Protein AF-A0A382TD35-F1 (afdb_monomer_lite)

InterPro domains:
  IPR029903 RmlD-like, substrate binding domain [PF04321] (4-59)
  IPR036291 NAD(P)-binding domain superfamily [SSF51735] (3-104)

Structure (mmCIF, N/CA/C/O backbone):
data_AF-A0A382TD35-F1
#
_entry.id   AF-A0A382TD35-F1
#
loop_
_atom_site.group_PDB
_atom_site.id
_atom_site.type_symbol
_atom_site.label_atom_id
_atom_site.label_alt_id
_atom_site.label_comp_id
_atom_site.label_asym_id
_atom_site.label_entity_id
_atom_site.label_seq_id
_atom_site.pdbx_PDB_ins_code
_atom_site.Cartn_x
_atom_site.Cartn_y
_atom_site.Cartn_z
_atom_site.occupancy
_atom_site.B_iso_or_equiv
_atom_site.auth_seq_id
_atom_site.auth_comp_id
_atom_site.auth_asym_id
_atom_site.auth_atom_id
_atom_site.pdbx_PDB_model_num
ATOM 1 N N . ILE A 1 1 ? -20.095 -10.919 27.177 1.00 49.34 1 ILE A N 1
ATOM 2 C CA . ILE A 1 1 ? -18.924 -10.012 27.221 1.00 49.34 1 ILE A CA 1
ATOM 3 C C . ILE A 1 1 ? -18.579 -9.701 25.774 1.00 49.34 1 ILE A C 1
ATOM 5 O O . ILE A 1 1 ? -18.217 -10.624 25.058 1.00 49.34 1 ILE A O 1
ATOM 9 N N . SER A 1 2 ? -18.800 -8.470 25.317 1.00 64.94 2 SER A N 1
ATOM 10 C CA . SER A 1 2 ? -18.234 -8.008 24.044 1.00 64.94 2 SER A CA 1
ATOM 11 C C . SER A 1 2 ? -16.796 -7.603 24.354 1.00 64.94 2 SER A C 1
ATOM 13 O O . SER A 1 2 ? -16.596 -6.742 25.209 1.00 64.94 2 SER A O 1
ATOM 15 N N . LEU A 1 3 ? -15.814 -8.279 23.761 1.00 74.75 3 LEU A N 1
ATOM 16 C CA . LEU A 1 3 ? -14.414 -7.896 23.911 1.00 74.75 3 LEU A CA 1
ATOM 17 C C . LEU A 1 3 ? -14.150 -6.727 22.951 1.00 74.75 3 LEU A C 1
ATOM 19 O O . LEU A 1 3 ? -14.395 -6.857 21.754 1.00 74.75 3 LEU A O 1
ATOM 23 N N . ASP A 1 4 ? -13.682 -5.596 23.476 1.00 86.38 4 ASP A N 1
ATOM 24 C CA . ASP A 1 4 ? -13.262 -4.434 22.684 1.00 86.38 4 ASP A CA 1
ATOM 25 C C . ASP A 1 4 ? -11.861 -4.682 22.097 1.00 86.38 4 ASP A C 1
ATOM 27 O O . ASP A 1 4 ? -10.849 -4.180 22.586 1.00 86.38 4 ASP A O 1
ATOM 31 N N . ILE A 1 5 ? -11.786 -5.589 21.120 1.00 93.38 5 ILE A N 1
ATOM 32 C CA . ILE A 1 5 ? -10.525 -6.030 20.518 1.00 93.38 5 ILE A CA 1
ATOM 33 C C . ILE A 1 5 ? -10.232 -5.177 19.298 1.00 93.38 5 ILE A C 1
ATOM 35 O O . ILE A 1 5 ? -10.950 -5.246 18.308 1.00 93.38 5 ILE A O 1
ATOM 39 N N . LYS A 1 6 ? -9.097 -4.480 19.309 1.00 95.50 6 LYS A N 1
ATOM 40 C CA . LYS A 1 6 ? -8.595 -3.797 18.119 1.00 95.50 6 LYS A CA 1
ATOM 41 C C . LYS A 1 6 ? -8.398 -4.779 16.959 1.00 95.50 6 LYS A C 1
ATOM 43 O O . LYS A 1 6 ? -7.581 -5.695 17.056 1.00 95.50 6 LYS A O 1
ATOM 48 N N . LEU A 1 7 ? -9.085 -4.551 15.840 1.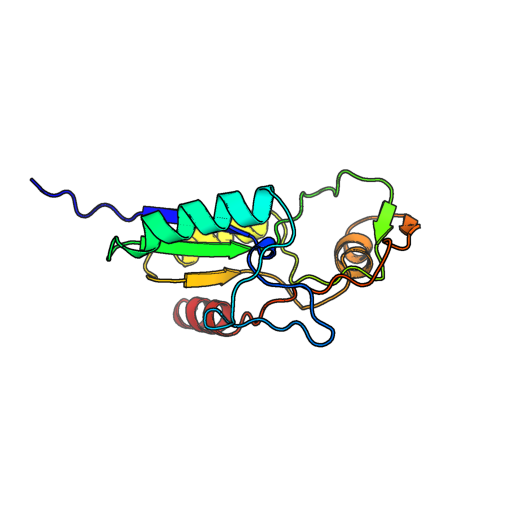00 97.31 7 LEU A N 1
ATOM 49 C CA . LEU A 1 7 ? -8.896 -5.327 14.612 1.00 97.31 7 LEU A CA 1
ATOM 50 C C . LEU A 1 7 ? -8.059 -4.536 13.607 1.00 97.31 7 LEU A C 1
ATOM 52 O O . LEU A 1 7 ? -8.454 -3.454 13.186 1.00 97.31 7 LEU A O 1
ATOM 56 N N . ILE A 1 8 ? -6.924 -5.087 13.179 1.00 98.25 8 ILE A N 1
ATOM 57 C CA . ILE A 1 8 ? -6.083 -4.479 12.142 1.00 98.25 8 ILE A CA 1
ATOM 58 C C . ILE A 1 8 ? -6.090 -5.375 10.910 1.00 98.25 8 ILE A C 1
ATOM 60 O O . ILE A 1 8 ? -5.738 -6.552 10.983 1.00 98.25 8 ILE A O 1
ATOM 64 N N . TYR A 1 9 ? -6.492 -4.813 9.774 1.00 98.56 9 TYR A N 1
ATOM 65 C CA . TYR A 1 9 ? -6.580 -5.511 8.501 1.00 98.56 9 TYR A CA 1
ATOM 66 C C . TYR A 1 9 ? -5.580 -4.944 7.496 1.00 98.56 9 TYR A C 1
ATOM 68 O O . TYR A 1 9 ? -5.646 -3.778 7.103 1.00 98.56 9 TYR A O 1
ATOM 76 N N . ILE A 1 10 ? -4.656 -5.797 7.055 1.00 98.50 10 ILE A N 1
ATOM 77 C CA . ILE A 1 10 ? -3.661 -5.447 6.042 1.00 98.50 10 ILE A CA 1
ATOM 78 C C . ILE A 1 10 ? -4.251 -5.675 4.647 1.00 98.50 10 ILE A C 1
ATOM 80 O O . ILE A 1 10 ? -4.447 -6.818 4.203 1.00 98.50 10 ILE A O 1
ATOM 84 N N . SER A 1 11 ? -4.516 -4.570 3.959 1.00 98.62 11 SER A N 1
ATOM 85 C CA . SER A 1 11 ? -5.028 -4.520 2.594 1.00 98.62 11 SER A CA 1
ATOM 86 C C . SER A 1 11 ? -3.925 -4.142 1.594 1.00 98.62 11 SER A C 1
ATOM 88 O O . SER A 1 11 ? -2.739 -4.333 1.857 1.00 98.62 11 SER A O 1
ATOM 90 N N . THR A 1 12 ? -4.296 -3.669 0.407 1.00 98.56 12 THR A N 1
ATOM 91 C CA . THR A 1 12 ? -3.395 -3.432 -0.727 1.00 98.56 12 THR A CA 1
ATOM 92 C C . THR A 1 12 ? -3.790 -2.179 -1.498 1.00 98.56 12 THR A C 1
ATOM 94 O O . THR A 1 12 ? -4.959 -1.818 -1.525 1.00 98.56 12 THR A O 1
ATOM 97 N N . ASP A 1 13 ? -2.834 -1.548 -2.176 1.00 98.19 13 ASP A N 1
ATOM 98 C CA . ASP A 1 13 ? -3.083 -0.512 -3.184 1.00 98.19 13 ASP A CA 1
ATOM 99 C C . ASP A 1 13 ? -3.863 -1.031 -4.412 1.00 98.19 13 ASP A C 1
ATOM 101 O O . ASP A 1 13 ? -4.475 -0.245 -5.129 1.00 98.19 13 ASP A O 1
ATOM 105 N N . TYR A 1 14 ? -3.927 -2.352 -4.627 1.00 97.94 14 TYR A N 1
ATOM 106 C CA . TYR A 1 14 ? -4.650 -2.975 -5.751 1.00 97.94 14 TYR A CA 1
ATOM 107 C C . TYR A 1 14 ? -6.178 -2.902 -5.620 1.00 97.94 14 TYR A C 1
ATOM 109 O O . TYR A 1 14 ? -6.890 -3.406 -6.488 1.00 97.94 14 TYR A O 1
ATOM 117 N N . VAL A 1 15 ? -6.691 -2.307 -4.538 1.00 98.62 15 VAL A N 1
ATOM 118 C CA . VAL A 1 15 ? -8.116 -1.971 -4.409 1.00 98.62 15 VAL A CA 1
ATOM 119 C C . VAL A 1 15 ? -8.498 -0.734 -5.228 1.00 98.62 15 VAL A C 1
ATOM 121 O O . VAL A 1 15 ? -9.663 -0.573 -5.594 1.00 98.62 15 VAL A O 1
ATOM 124 N N . TYR A 1 16 ? -7.526 0.126 -5.538 1.00 98.50 16 TYR A N 1
ATOM 125 C CA . TYR A 1 16 ? -7.719 1.289 -6.394 1.00 98.50 16 TYR A CA 1
ATOM 126 C C . TYR A 1 16 ? -7.594 0.913 -7.881 1.00 98.50 16 TYR A C 1
ATOM 128 O O . TYR A 1 16 ? -6.848 -0.014 -8.220 1.00 98.50 16 TYR A O 1
ATOM 136 N N . PRO A 1 17 ? -8.294 1.625 -8.785 1.00 97.19 17 PRO A N 1
ATOM 137 C CA . PRO A 1 17 ? -8.049 1.495 -10.218 1.00 97.19 17 PRO A CA 1
ATOM 138 C C . PRO A 1 17 ? -6.644 1.977 -10.588 1.00 97.19 17 PRO A C 1
ATOM 140 O O . PRO A 1 17 ? -6.094 2.862 -9.942 1.00 97.19 17 PRO A O 1
ATOM 143 N N . SER A 1 18 ? -6.103 1.470 -11.696 1.00 95.31 18 SER A N 1
ATOM 144 C CA . SER A 1 18 ? -4.977 2.135 -12.358 1.00 95.31 18 SER A CA 1
ATOM 145 C C . SER A 1 18 ? -5.476 3.384 -13.086 1.00 95.31 18 SER A C 1
ATOM 147 O O . SER A 1 18 ? -6.420 3.296 -13.874 1.00 95.31 18 SER A O 1
ATOM 149 N N . THR A 1 19 ? -4.856 4.539 -12.843 1.00 95.12 19 THR A N 1
ATOM 150 C CA . THR A 1 19 ? -5.215 5.811 -13.500 1.00 95.12 19 THR A CA 1
ATOM 151 C C . THR A 1 19 ? -3.973 6.546 -13.987 1.00 95.12 19 THR A C 1
ATOM 153 O O . THR A 1 19 ? -2.873 6.259 -13.537 1.00 95.12 19 THR A O 1
ATOM 156 N N . GLU A 1 20 ? -4.105 7.510 -14.898 1.00 92.31 20 GLU A N 1
ATOM 157 C CA . GLU A 1 20 ? -2.941 8.295 -15.342 1.00 92.31 20 GLU A CA 1
ATOM 158 C C . GLU A 1 20 ? -2.309 9.089 -14.186 1.00 92.31 20 GLU A C 1
ATOM 160 O O . GLU A 1 20 ? -1.091 9.073 -14.015 1.00 92.31 20 GLU A O 1
ATOM 165 N N . ILE A 1 21 ? -3.138 9.729 -13.353 1.00 92.88 21 ILE A N 1
ATOM 166 C CA . ILE A 1 21 ? -2.689 10.609 -12.261 1.00 92.88 21 ILE A CA 1
ATOM 167 C C . ILE A 1 21 ? -2.212 9.803 -11.042 1.00 92.88 21 ILE A C 1
ATOM 169 O O . ILE A 1 21 ? -1.192 10.137 -10.438 1.00 92.88 21 ILE A O 1
ATOM 173 N N . GLY A 1 22 ? -2.931 8.740 -10.674 1.00 95.25 22 GLY A N 1
ATOM 174 C CA . GLY A 1 22 ? -2.740 8.046 -9.402 1.00 95.25 22 GLY A CA 1
ATOM 175 C C . GLY A 1 22 ? -3.138 8.921 -8.208 1.00 95.25 22 GLY A C 1
ATOM 176 O O . GLY A 1 22 ? -4.158 9.606 -8.245 1.00 95.25 22 GLY A O 1
ATOM 177 N N . MET A 1 23 ? -2.325 8.914 -7.150 1.00 97.69 23 MET A N 1
ATOM 178 C CA . MET A 1 23 ? -2.517 9.695 -5.915 1.00 97.69 23 MET A CA 1
ATOM 179 C C . MET A 1 23 ? -3.863 9.457 -5.212 1.00 97.69 23 MET A C 1
ATOM 181 O O . MET A 1 23 ? -4.488 10.384 -4.695 1.00 97.69 23 MET A O 1
ATOM 185 N N . HIS A 1 24 ? -4.298 8.200 -5.152 1.00 98.50 24 HIS A N 1
ATOM 186 C CA . HIS A 1 24 ? -5.557 7.822 -4.516 1.00 98.50 24 HIS A CA 1
ATOM 187 C C . HIS A 1 24 ? -5.570 8.181 -3.025 1.00 98.50 24 HIS A C 1
ATOM 189 O O . HIS A 1 24 ? -4.683 7.780 -2.272 1.00 98.50 24 HIS A O 1
ATOM 195 N N . SER A 1 25 ? -6.592 8.915 -2.594 1.00 98.44 25 SER A N 1
ATOM 196 C CA . SER A 1 25 ? -6.938 9.117 -1.183 1.00 98.44 25 SER A CA 1
ATOM 197 C C . SER A 1 25 ? -7.755 7.940 -0.641 1.00 98.44 25 SER A C 1
ATOM 199 O O . SER A 1 25 ? -8.339 7.172 -1.403 1.00 98.44 25 SER A O 1
ATOM 201 N N . GLU A 1 26 ? -7.891 7.830 0.679 1.00 98.44 26 GLU A N 1
ATOM 202 C CA . GLU A 1 26 ? -8.711 6.787 1.312 1.00 98.44 26 GLU A CA 1
ATOM 203 C C . GLU A 1 26 ? -10.204 6.876 0.952 1.00 98.44 26 GLU A C 1
ATOM 205 O O . GLU A 1 26 ? -10.912 5.872 1.032 1.00 98.44 26 GLU A O 1
ATOM 210 N N . SER A 1 27 ? -10.660 8.056 0.517 1.00 97.94 27 SER A N 1
ATOM 211 C CA . SER A 1 27 ? -12.011 8.324 0.009 1.00 97.94 27 SER A CA 1
ATOM 212 C C . SER A 1 27 ? -12.167 8.134 -1.505 1.00 97.94 27 SER A C 1
ATOM 214 O O . SER A 1 27 ? -13.265 8.321 -2.029 1.00 97.94 27 SER A O 1
ATOM 216 N N . SER A 1 28 ? -11.090 7.800 -2.223 1.00 98.25 28 SER A N 1
ATOM 217 C CA . SER A 1 28 ? -11.147 7.568 -3.667 1.00 98.25 28 SER A CA 1
ATOM 218 C C . SER A 1 28 ? -11.989 6.338 -4.003 1.00 98.25 28 SER A C 1
ATOM 220 O O . SER A 1 28 ? -12.035 5.369 -3.243 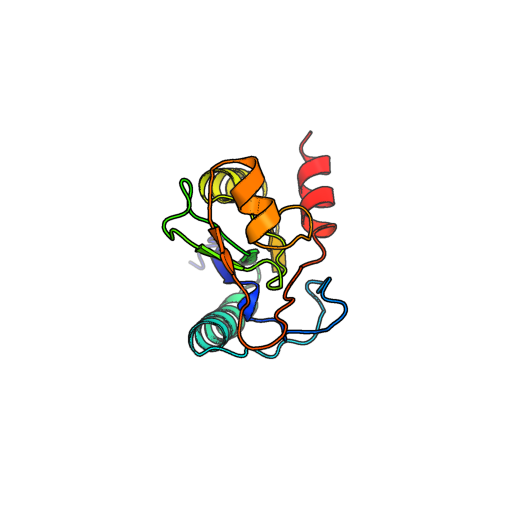1.00 98.25 28 SER A O 1
ATOM 222 N N . ALA A 1 29 ? -12.635 6.367 -5.171 1.00 97.69 29 ALA A N 1
ATOM 223 C CA . ALA A 1 29 ? -13.399 5.232 -5.671 1.00 97.69 29 ALA A CA 1
ATOM 224 C C . ALA A 1 29 ? -12.504 3.995 -5.861 1.00 97.69 29 ALA A C 1
ATOM 226 O O . ALA A 1 29 ? -11.342 4.101 -6.260 1.00 97.69 29 ALA A O 1
ATOM 227 N N . LEU A 1 30 ? -13.072 2.822 -5.582 1.00 98.38 30 LEU A N 1
ATOM 228 C CA . LEU A 1 30 ? -12.378 1.538 -5.606 1.00 98.38 30 LEU A CA 1
ATOM 229 C C . LEU A 1 30 ? -12.821 0.741 -6.829 1.00 98.38 30 LEU A C 1
ATOM 231 O O . LEU A 1 30 ? -14.016 0.632 -7.104 1.00 98.38 30 LEU A O 1
ATOM 235 N N . LEU A 1 31 ? -11.855 0.185 -7.553 1.00 98.00 31 LEU A N 1
ATOM 236 C CA . LEU A 1 31 ? -12.096 -0.673 -8.709 1.00 98.00 31 LEU A CA 1
ATOM 237 C C . LEU A 1 31 ? -10.877 -1.586 -8.907 1.00 98.00 31 LEU A C 1
ATOM 239 O O . LEU A 1 31 ? -9.981 -1.265 -9.693 1.00 98.00 31 LEU A O 1
ATOM 243 N N . PRO A 1 32 ? -10.814 -2.711 -8.176 1.00 97.50 32 PRO A N 1
ATOM 244 C CA . PRO A 1 32 ? -9.721 -3.656 -8.317 1.00 97.50 32 PRO A CA 1
ATOM 245 C C . PRO A 1 32 ? -9.645 -4.251 -9.730 1.00 97.50 32 PRO A C 1
ATOM 247 O O . PRO A 1 32 ? -10.657 -4.595 -10.341 1.00 97.50 32 PRO A O 1
ATOM 250 N N . PHE A 1 33 ? -8.426 -4.453 -10.225 1.00 94.81 33 PHE A N 1
ATOM 251 C CA . PHE A 1 33 ? -8.139 -5.040 -11.547 1.00 94.81 33 PHE A CA 1
ATOM 252 C C . PHE A 1 33 ? -7.496 -6.436 -11.452 1.00 94.81 33 PHE A C 1
ATOM 254 O O . PHE A 1 33 ? -7.053 -7.000 -12.448 1.00 94.81 33 PHE A O 1
ATOM 261 N N . THR A 1 34 ? -7.434 -7.011 -10.247 1.00 95.38 34 THR A N 1
ATOM 262 C CA . THR A 1 34 ? -6.908 -8.362 -9.996 1.00 95.38 34 THR A CA 1
ATOM 263 C C . THR A 1 34 ? -7.813 -9.127 -9.036 1.00 95.38 34 THR A C 1
ATOM 265 O O . THR A 1 34 ? -8.450 -8.528 -8.167 1.00 95.38 34 THR A O 1
ATOM 268 N N . ASN A 1 35 ? -7.815 -10.462 -9.121 1.00 98.25 35 ASN A N 1
ATOM 269 C CA . ASN A 1 35 ? -8.512 -11.319 -8.149 1.00 98.25 35 ASN A CA 1
ATOM 270 C C . ASN A 1 35 ? -8.016 -11.075 -6.715 1.00 98.25 35 ASN A C 1
ATOM 272 O O . ASN A 1 35 ? -8.801 -11.083 -5.771 1.00 98.25 35 ASN A O 1
ATOM 276 N N . TYR A 1 36 ? -6.715 -10.809 -6.556 1.00 97.69 36 TYR A N 1
ATOM 277 C CA . TYR A 1 36 ? -6.121 -10.453 -5.271 1.00 97.69 36 TYR A CA 1
ATOM 278 C C . TYR A 1 36 ? -6.709 -9.148 -4.717 1.00 97.69 36 TYR A C 1
ATOM 280 O O . TYR A 1 36 ? -7.195 -9.136 -3.587 1.00 97.69 36 TYR A O 1
ATOM 288 N N . GLY A 1 37 ? -6.754 -8.082 -5.522 1.00 98.25 37 GLY A N 1
ATOM 289 C CA . GLY A 1 37 ? -7.362 -6.809 -5.133 1.00 98.25 37 GLY A CA 1
ATOM 290 C C . GLY A 1 37 ? -8.841 -6.957 -4.759 1.00 98.25 37 GLY A C 1
ATOM 291 O O . GLY A 1 37 ? -9.253 -6.467 -3.711 1.00 98.25 37 GLY A O 1
ATOM 292 N N . TRP A 1 38 ? -9.617 -7.718 -5.543 1.00 98.50 38 TRP A N 1
ATOM 293 C CA . TRP A 1 38 ? -11.017 -8.027 -5.223 1.00 98.50 38 TRP A CA 1
ATOM 294 C C . TRP A 1 38 ? -11.169 -8.792 -3.907 1.00 98.50 38 TRP A C 1
ATOM 296 O O . TRP A 1 38 ? -12.017 -8.434 -3.091 1.00 98.50 38 TRP A O 1
ATOM 306 N N . SER A 1 39 ? -10.327 -9.800 -3.655 1.00 98.56 39 SER A N 1
ATOM 307 C CA . SER A 1 39 ? -10.353 -10.536 -2.385 1.00 98.56 39 SER A CA 1
ATOM 308 C C . SER A 1 39 ? -10.048 -9.632 -1.188 1.00 98.56 39 SER A C 1
ATOM 310 O O . SER A 1 39 ? -10.702 -9.732 -0.149 1.00 98.56 39 SER A O 1
ATOM 312 N N . LYS A 1 40 ? -9.099 -8.700 -1.348 1.00 98.56 40 LYS A N 1
ATOM 313 C CA . LYS A 1 40 ? -8.715 -7.763 -0.295 1.00 98.56 40 LYS A CA 1
ATOM 314 C C . LYS A 1 40 ? -9.819 -6.760 -0.008 1.00 98.56 40 LYS A C 1
ATOM 316 O O . LYS A 1 40 ? -10.143 -6.585 1.165 1.00 98.56 40 LYS A O 1
ATOM 321 N N . LEU A 1 41 ? -10.438 -6.205 -1.052 1.00 98.56 41 LEU A N 1
ATOM 322 C CA . LEU A 1 41 ? -11.601 -5.328 -0.935 1.00 98.56 41 LEU A CA 1
ATOM 323 C C . LEU A 1 41 ? -12.794 -6.040 -0.278 1.00 98.56 41 LEU A C 1
ATOM 325 O O . LEU A 1 41 ? -13.444 -5.466 0.587 1.00 98.56 41 LEU A O 1
ATOM 329 N N . GLY A 1 42 ? -13.046 -7.309 -0.611 1.00 98.62 42 GLY A N 1
ATOM 330 C CA . GLY A 1 42 ? -14.075 -8.107 0.064 1.00 98.62 42 GLY A CA 1
ATOM 331 C C . GLY A 1 42 ? -13.843 -8.223 1.576 1.00 98.62 42 GLY A C 1
ATOM 332 O O . GLY A 1 42 ? -14.784 -8.095 2.358 1.00 98.62 42 GLY A O 1
ATOM 333 N N . GLY A 1 43 ? -12.587 -8.393 2.001 1.00 98.50 43 GLY A 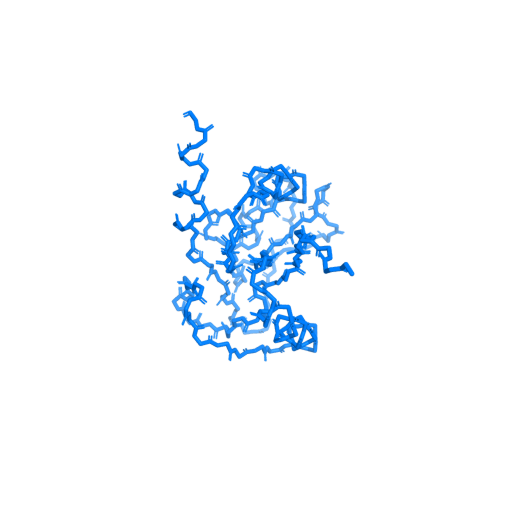N 1
ATOM 334 C CA . GLY A 1 43 ? -12.221 -8.350 3.418 1.00 98.50 43 GLY A CA 1
ATOM 335 C C . GLY A 1 43 ? -12.390 -6.961 4.044 1.00 98.50 43 GLY A C 1
ATOM 336 O O . GLY A 1 43 ? -12.912 -6.869 5.153 1.00 98.50 43 GLY A O 1
ATOM 337 N N . GLU A 1 44 ? -12.042 -5.881 3.330 1.00 98.56 44 GLU A N 1
ATOM 338 C CA . GLU A 1 44 ? -12.313 -4.510 3.797 1.00 98.56 44 GLU A CA 1
ATOM 339 C C . GLU A 1 44 ? -13.806 -4.295 4.061 1.00 98.56 44 GLU A C 1
ATOM 341 O O . GLU A 1 44 ? -14.158 -3.731 5.095 1.00 98.56 44 GLU A O 1
ATOM 346 N N . CYS A 1 45 ? -14.682 -4.804 3.185 1.00 98.12 45 CYS A N 1
ATOM 347 C CA . CYS A 1 45 ? -16.131 -4.691 3.348 1.00 98.12 45 CYS A CA 1
ATOM 348 C C . CYS A 1 45 ? -16.637 -5.315 4.654 1.00 98.12 45 CYS A C 1
ATOM 350 O O . CYS A 1 45 ? -17.554 -4.773 5.267 1.00 98.12 45 CYS A O 1
ATOM 352 N N . ALA A 1 46 ? -16.045 -6.434 5.080 1.00 97.88 46 ALA A N 1
ATOM 353 C CA . ALA A 1 46 ? -16.375 -7.073 6.349 1.00 97.88 46 ALA A CA 1
ATOM 354 C C . ALA A 1 46 ? -15.821 -6.284 7.545 1.00 97.88 46 ALA A C 1
ATOM 356 O O . ALA A 1 46 ? -16.533 -6.038 8.516 1.00 97.88 46 ALA A O 1
ATOM 357 N N . VAL A 1 47 ? -14.553 -5.873 7.464 1.00 98.06 47 VAL A N 1
ATOM 358 C CA . VAL A 1 47 ? -13.825 -5.228 8.567 1.00 98.06 47 VAL A CA 1
ATOM 359 C C . VAL A 1 47 ? -14.347 -3.824 8.860 1.00 98.06 47 VAL A C 1
ATOM 361 O O . VAL A 1 47 ? -14.478 -3.470 10.027 1.00 98.06 47 VAL A O 1
ATOM 364 N N . GLN A 1 48 ? -14.694 -3.041 7.833 1.00 96.69 48 GLN A N 1
ATOM 365 C CA . GLN A 1 48 ? -15.138 -1.652 8.006 1.00 96.69 48 GLN A CA 1
ATOM 366 C C . GLN A 1 48 ? -16.436 -1.512 8.817 1.00 96.69 48 GLN A C 1
ATOM 368 O O . GLN A 1 48 ? -16.727 -0.427 9.305 1.00 96.69 48 GLN A O 1
ATOM 373 N N . MET A 1 49 ? -17.224 -2.588 8.949 1.00 96.06 49 MET A N 1
ATOM 374 C CA . MET A 1 49 ? -18.440 -2.603 9.773 1.00 96.06 49 MET A CA 1
ATOM 375 C C . MET A 1 49 ? -18.142 -2.687 11.277 1.00 96.06 49 MET A C 1
ATOM 377 O O . MET A 1 49 ? -19.059 -2.566 12.084 1.00 96.06 49 MET A O 1
ATOM 381 N N . TYR A 1 50 ? -16.888 -2.939 11.662 1.00 95.69 50 TYR A N 1
ATOM 382 C CA . TYR A 1 50 ? -16.459 -2.972 13.053 1.00 95.69 50 TYR A CA 1
ATOM 383 C C . TYR A 1 50 ? -15.783 -1.651 13.439 1.00 95.69 50 TYR A C 1
ATOM 385 O O . TYR A 1 50 ? -14.740 -1.301 12.886 1.00 95.69 50 TYR A O 1
ATOM 393 N N . ASP A 1 51 ? -16.352 -0.937 14.414 1.00 93.88 51 ASP A N 1
ATOM 394 C CA . ASP A 1 51 ? -15.929 0.426 14.773 1.00 93.88 51 ASP A CA 1
ATOM 395 C C . ASP A 1 51 ? -14.476 0.503 15.267 1.00 93.88 51 ASP A C 1
ATOM 397 O O . ASP A 1 51 ? -13.739 1.423 14.907 1.00 93.88 51 ASP A O 1
ATOM 401 N N . ASN A 1 52 ? -14.019 -0.489 16.041 1.00 96.25 52 ASN A N 1
ATOM 402 C CA . ASN A 1 52 ? -12.638 -0.552 16.526 1.00 96.25 52 ASN A CA 1
ATOM 403 C C . ASN A 1 52 ? -11.706 -1.268 15.527 1.00 96.25 52 ASN A C 1
ATOM 405 O O . ASN A 1 52 ? -10.887 -2.117 15.893 1.00 96.25 52 ASN A O 1
ATOM 409 N N . SER A 1 53 ? -11.837 -0.934 14.240 1.00 97.75 53 SER A N 1
ATOM 410 C CA . SER A 1 53 ? -10.991 -1.461 13.169 1.00 97.75 53 SER A CA 1
ATOM 411 C C . SER A 1 53 ? -10.036 -0.421 12.581 1.00 97.75 53 SER A C 1
ATOM 413 O O . SER A 1 53 ? -10.273 0.789 12.620 1.00 97.75 53 SER A O 1
ATOM 415 N N . LEU A 1 54 ? -8.923 -0.912 12.041 1.00 98.62 54 LEU A N 1
ATOM 416 C CA . LEU A 1 54 ? -7.959 -0.162 11.246 1.00 98.62 54 LEU A CA 1
ATOM 417 C C . LEU A 1 54 ? -7.625 -0.963 9.985 1.00 98.62 54 LEU A C 1
ATOM 419 O O . LEU A 1 54 ? -7.104 -2.074 10.063 1.00 98.62 54 LEU A O 1
ATOM 423 N N . ILE A 1 55 ? -7.901 -0.395 8.820 1.00 98.88 55 ILE A N 1
ATOM 424 C CA . ILE A 1 55 ? -7.556 -0.950 7.513 1.00 98.88 55 ILE A CA 1
ATOM 425 C C . ILE A 1 55 ? -6.335 -0.197 6.991 1.00 98.88 55 ILE A C 1
ATOM 427 O O . ILE A 1 55 ? -6.367 1.023 6.832 1.00 98.88 55 ILE A O 1
ATOM 431 N N . LEU A 1 56 ? -5.263 -0.924 6.690 1.00 98.81 56 LEU A N 1
ATOM 432 C CA . LEU A 1 56 ? -4.033 -0.359 6.142 1.00 98.81 56 LEU A CA 1
ATOM 433 C C . LEU A 1 56 ? -3.886 -0.780 4.678 1.00 98.81 56 LEU A C 1
ATOM 435 O O . LEU A 1 56 ? -3.616 -1.948 4.392 1.00 98.81 56 LEU A O 1
ATOM 439 N N . ARG A 1 57 ? -4.068 0.156 3.742 1.00 98.81 57 ARG A N 1
ATOM 440 C CA . ARG A 1 57 ? -3.851 -0.079 2.304 1.00 98.81 57 ARG A CA 1
ATOM 441 C C . ARG A 1 57 ? -2.391 0.207 1.981 1.00 98.81 57 ARG A C 1
ATOM 443 O O . ARG A 1 57 ? -1.929 1.320 2.205 1.00 98.81 57 ARG A O 1
ATOM 450 N N . MET A 1 58 ? -1.655 -0.793 1.501 1.00 98.12 58 MET A N 1
ATOM 451 C CA . MET A 1 58 ? -0.205 -0.680 1.319 1.00 98.12 58 MET A CA 1
ATOM 452 C C . MET A 1 58 ? 0.311 -1.333 0.038 1.00 98.12 58 MET A C 1
ATOM 454 O O . MET A 1 58 ? -0.217 -2.347 -0.415 1.00 98.12 58 MET A O 1
ATOM 458 N N . ALA A 1 59 ? 1.388 -0.763 -0.503 1.00 96.12 59 ALA A N 1
ATOM 459 C CA . ALA A 1 59 ? 2.168 -1.317 -1.608 1.00 96.12 59 ALA A CA 1
ATOM 460 C C . ALA A 1 59 ? 3.477 -1.916 -1.064 1.00 96.12 59 ALA A C 1
ATOM 462 O O . ALA A 1 59 ? 4.560 -1.354 -1.229 1.00 96.12 59 ALA A O 1
ATOM 463 N N . MET A 1 60 ? 3.367 -3.031 -0.340 1.00 96.69 60 MET A N 1
ATOM 464 C CA . MET A 1 60 ? 4.522 -3.680 0.285 1.00 96.69 60 MET A CA 1
ATOM 465 C C . MET A 1 60 ? 5.502 -4.248 -0.746 1.00 96.69 60 MET A C 1
ATOM 467 O O . MET A 1 60 ? 5.103 -4.835 -1.754 1.00 96.69 60 MET A O 1
ATOM 471 N N . CYS A 1 61 ? 6.789 -4.101 -0.453 1.00 96.94 61 CYS A N 1
ATOM 472 C CA . CYS A 1 61 ? 7.898 -4.639 -1.221 1.00 96.94 61 CYS A CA 1
ATOM 473 C C . CYS A 1 61 ? 8.798 -5.479 -0.312 1.00 96.94 61 CYS A C 1
ATOM 475 O O . CYS A 1 61 ? 9.176 -5.064 0.785 1.00 96.94 61 CYS A O 1
ATOM 477 N N . GLU A 1 62 ? 9.186 -6.657 -0.786 1.00 95.94 62 GLU A N 1
ATOM 478 C CA . GLU A 1 62 ? 10.185 -7.474 -0.108 1.00 95.94 62 GLU A CA 1
ATOM 479 C C . GLU A 1 62 ? 11.587 -6.854 -0.246 1.00 95.94 62 GLU A C 1
ATOM 481 O O . GLU A 1 62 ? 11.880 -6.146 -1.215 1.00 95.94 62 GLU A O 1
ATOM 486 N N . LYS A 1 63 ? 12.437 -7.100 0.757 1.00 93.81 63 LYS A N 1
ATOM 487 C CA . LYS A 1 63 ? 13.829 -6.650 0.820 1.00 93.81 63 LYS A CA 1
ATOM 488 C C . LYS A 1 63 ? 14.725 -7.850 1.179 1.00 93.81 63 LYS A C 1
ATOM 490 O O . LYS A 1 63 ? 14.601 -8.342 2.300 1.00 93.81 63 LYS A O 1
ATOM 495 N N . PRO A 1 64 ? 15.635 -8.303 0.296 1.00 95.00 64 PRO A N 1
ATOM 496 C CA . PRO A 1 64 ? 15.860 -7.806 -1.062 1.00 95.00 64 PRO A CA 1
ATOM 497 C C . PRO A 1 64 ? 14.661 -8.072 -1.982 1.00 95.00 64 PRO A C 1
ATOM 499 O O . PRO A 1 64 ? 13.860 -8.969 -1.737 1.00 95.00 64 PRO A O 1
ATOM 502 N N . PHE A 1 65 ? 14.542 -7.287 -3.049 1.00 96.06 65 PHE A N 1
ATOM 503 C CA . PHE A 1 65 ? 13.516 -7.498 -4.062 1.00 96.06 65 PHE A CA 1
ATOM 504 C C . PHE A 1 65 ? 13.791 -8.822 -4.806 1.00 96.06 65 PHE A C 1
ATOM 506 O O . PHE A 1 65 ? 14.920 -9.021 -5.270 1.00 96.06 65 PHE A O 1
ATOM 513 N N . PRO A 1 66 ? 12.797 -9.725 -4.926 1.00 95.19 66 PRO A N 1
ATOM 514 C CA . PRO A 1 66 ? 13.032 -11.127 -5.275 1.00 95.19 66 PRO A CA 1
ATOM 515 C C . PRO A 1 66 ? 13.142 -11.380 -6.783 1.00 95.19 66 PRO A C 1
ATOM 517 O O . PRO A 1 66 ? 13.516 -12.478 -7.196 1.00 95.19 66 PRO A O 1
ATOM 520 N N . HIS A 1 67 ? 12.796 -10.399 -7.622 1.00 94.56 67 HIS A N 1
ATOM 521 C CA . HIS A 1 67 ? 12.794 -10.560 -9.074 1.00 94.56 67 HIS A CA 1
ATOM 522 C C . HIS A 1 67 ? 13.997 -9.861 -9.725 1.00 94.56 67 HIS A C 1
ATOM 524 O O . HIS A 1 67 ? 14.384 -8.773 -9.300 1.00 94.56 67 HIS A O 1
ATOM 530 N N . PRO A 1 68 ? 14.568 -10.434 -10.802 1.00 92.81 68 PRO A N 1
ATOM 531 C CA . PRO A 1 68 ? 15.714 -9.837 -11.494 1.00 92.81 68 PRO A CA 1
ATOM 532 C C . PRO A 1 68 ? 15.346 -8.563 -12.268 1.00 92.81 68 PRO A C 1
ATOM 534 O O . PRO A 1 68 ? 16.209 -7.724 -12.529 1.00 92.81 68 PRO A O 1
ATOM 537 N N . LYS A 1 69 ? 14.064 -8.419 -12.630 1.00 96.25 69 LYS A N 1
ATOM 538 C CA . LYS A 1 69 ? 13.533 -7.317 -13.435 1.00 96.25 69 LYS A CA 1
ATOM 539 C C . LYS A 1 69 ? 12.535 -6.482 -12.652 1.00 96.25 69 LYS A C 1
ATOM 541 O O . LYS A 1 69 ? 11.731 -7.020 -11.891 1.00 96.25 69 LYS A O 1
ATOM 546 N N . THR A 1 70 ? 12.554 -5.181 -12.898 1.00 96.38 70 THR A N 1
ATOM 547 C CA . THR A 1 70 ? 11.613 -4.204 -12.347 1.00 96.38 70 THR A CA 1
ATOM 548 C C . THR A 1 70 ? 11.021 -3.361 -13.466 1.00 96.38 70 THR A C 1
ATOM 550 O O . THR A 1 70 ? 11.676 -3.099 -14.471 1.00 96.38 70 THR A O 1
ATOM 553 N N . TYR A 1 71 ? 9.772 -2.938 -13.299 1.00 97.12 71 TYR A N 1
ATOM 554 C CA . TYR A 1 71 ? 9.088 -2.130 -14.303 1.00 97.12 71 TYR A CA 1
ATOM 555 C C . TYR A 1 71 ? 9.303 -0.634 -14.062 1.00 97.12 71 TYR A C 1
ATOM 557 O O . TYR A 1 71 ? 9.130 -0.142 -12.944 1.00 97.12 71 TYR A O 1
ATOM 565 N N . ASP A 1 72 ? 9.674 0.108 -15.098 1.00 96.00 72 ASP A N 1
ATOM 566 C CA . ASP A 1 72 ? 9.835 1.567 -15.034 1.00 96.00 72 ASP A CA 1
ATOM 567 C C . ASP A 1 72 ? 8.512 2.325 -15.275 1.00 96.00 72 ASP A C 1
ATOM 569 O O . ASP A 1 72 ? 8.388 3.4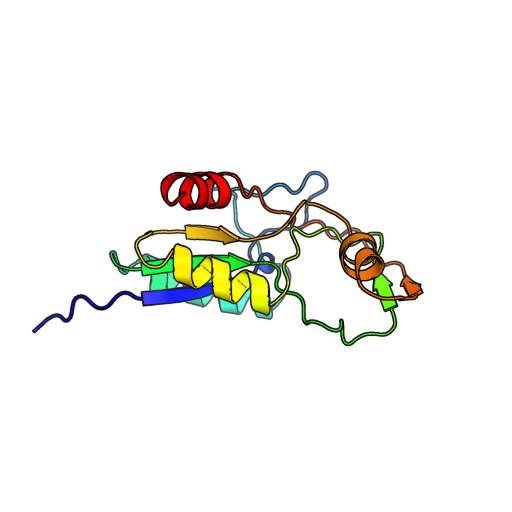76 -14.858 1.00 96.00 72 ASP A O 1
ATOM 573 N N . ASN A 1 73 ? 7.508 1.648 -15.841 1.00 95.38 73 ASN A N 1
ATOM 574 C CA . ASN A 1 73 ? 6.170 2.157 -16.150 1.00 95.38 73 ASN A CA 1
ATOM 575 C C . ASN A 1 73 ? 5.067 1.659 -15.187 1.00 95.38 73 ASN A C 1
ATOM 577 O O . ASN A 1 73 ? 3.876 1.811 -15.467 1.00 95.38 73 ASN A O 1
ATOM 581 N N . VAL A 1 74 ? 5.456 1.069 -14.050 1.00 96.81 74 VAL A N 1
ATOM 582 C CA . VAL A 1 74 ? 4.551 0.682 -12.955 1.00 96.81 74 VAL A CA 1
ATOM 583 C C . VAL A 1 74 ? 4.832 1.560 -11.742 1.00 96.81 74 VAL A C 1
ATOM 585 O O . VAL A 1 74 ? 5.887 1.438 -11.119 1.00 96.81 74 VAL A O 1
ATOM 588 N N . TYR A 1 75 ? 3.881 2.419 -11.387 1.00 98.25 75 TYR A N 1
ATOM 589 C CA . TYR A 1 75 ? 4.003 3.427 -10.337 1.00 98.25 75 TYR A CA 1
ATOM 590 C C . TYR A 1 75 ? 3.230 3.038 -9.084 1.00 98.25 75 TYR A C 1
ATOM 592 O O . TYR A 1 75 ? 2.045 2.696 -9.137 1.00 98.25 75 TYR A O 1
ATOM 600 N N . LYS A 1 76 ? 3.910 3.133 -7.939 1.00 97.88 76 LYS A N 1
ATOM 601 C CA . LYS A 1 76 ? 3.366 2.803 -6.620 1.00 97.88 76 LYS A CA 1
ATOM 602 C C . LYS A 1 76 ? 3.928 3.727 -5.545 1.00 97.88 76 LYS A C 1
ATOM 604 O O . LYS A 1 76 ? 4.984 4.337 -5.708 1.00 97.88 76 LYS A O 1
ATOM 609 N N . SER A 1 77 ? 3.241 3.772 -4.410 1.00 98.44 77 SER A N 1
ATOM 610 C CA . SER A 1 77 ? 3.783 4.318 -3.160 1.00 98.44 77 SER A CA 1
ATOM 611 C C . SER A 1 77 ? 4.460 3.192 -2.369 1.00 98.44 77 SER A C 1
ATOM 613 O O . SER A 1 77 ? 4.025 2.846 -1.275 1.00 98.44 77 SER A O 1
ATOM 615 N N . SER A 1 78 ? 5.473 2.549 -2.963 1.00 98.19 78 SER A N 1
ATOM 616 C CA . SER A 1 78 ? 6.112 1.347 -2.404 1.00 98.19 78 SER A CA 1
ATOM 617 C C . SER A 1 78 ? 6.747 1.593 -1.032 1.00 98.19 78 SER A C 1
ATOM 619 O O . SER A 1 78 ? 7.279 2.673 -0.773 1.00 98.19 78 SER A O 1
ATOM 621 N N . ILE A 1 79 ? 6.716 0.578 -0.168 1.00 98.19 79 ILE A N 1
ATOM 622 C CA . ILE A 1 79 ? 7.353 0.571 1.158 1.00 98.19 79 ILE A CA 1
ATOM 623 C C . ILE A 1 79 ? 7.912 -0.824 1.451 1.00 98.19 79 ILE A C 1
ATOM 625 O O . ILE A 1 79 ? 7.281 -1.819 1.090 1.00 98.19 79 ILE A O 1
ATOM 629 N N . PHE A 1 80 ? 9.080 -0.929 2.089 1.00 98.06 80 PHE A N 1
ATOM 630 C CA . PHE A 1 80 ? 9.612 -2.245 2.446 1.00 98.06 80 PHE A CA 1
ATOM 631 C C . PHE A 1 80 ? 8.856 -2.875 3.620 1.00 98.06 80 PHE A C 1
ATOM 633 O O . PHE A 1 80 ? 8.345 -2.175 4.492 1.00 98.06 80 PHE A O 1
ATOM 640 N N . ASN A 1 81 ? 8.798 -4.208 3.658 1.00 97.00 81 ASN A N 1
ATOM 641 C CA . ASN A 1 81 ? 8.065 -4.955 4.689 1.00 97.00 81 ASN A CA 1
ATOM 642 C C . ASN A 1 81 ? 8.485 -4.591 6.127 1.00 97.00 81 ASN A C 1
ATOM 644 O O . ASN A 1 81 ? 7.638 -4.492 7.014 1.00 97.00 81 ASN A O 1
ATOM 648 N N . ASP A 1 82 ? 9.780 -4.372 6.369 1.00 96.38 82 ASP A N 1
ATOM 649 C CA . ASP A 1 82 ? 10.312 -3.994 7.682 1.00 96.38 82 ASP A CA 1
ATOM 650 C C . ASP A 1 82 ? 9.901 -2.571 8.092 1.00 96.38 82 ASP A C 1
ATOM 652 O O . ASP A 1 82 ? 9.601 -2.313 9.260 1.00 96.38 82 ASP A O 1
ATOM 656 N N . GLU A 1 83 ? 9.839 -1.645 7.138 1.00 97.19 83 GLU A N 1
ATOM 657 C CA . GLU A 1 83 ? 9.336 -0.287 7.350 1.00 97.19 83 GLU A CA 1
ATOM 658 C C . GLU A 1 83 ? 7.818 -0.270 7.555 1.00 97.19 83 GLU A C 1
ATOM 660 O O . GLU A 1 83 ? 7.333 0.373 8.487 1.00 97.19 83 GLU A O 1
ATOM 665 N N . ALA A 1 84 ? 7.068 -1.031 6.754 1.00 97.81 84 ALA A N 1
ATOM 666 C CA . ALA A 1 84 ? 5.622 -1.180 6.899 1.00 97.81 84 ALA A CA 1
ATOM 667 C C . ALA A 1 84 ? 5.245 -1.743 8.279 1.00 97.81 84 ALA A C 1
ATOM 669 O O . ALA A 1 84 ? 4.302 -1.255 8.906 1.00 97.81 84 ALA A O 1
ATOM 670 N N . ALA A 1 85 ? 6.014 -2.709 8.795 1.00 97.06 85 ALA A N 1
ATOM 671 C CA . ALA A 1 85 ? 5.833 -3.238 10.145 1.00 97.06 85 ALA A CA 1
ATOM 672 C C . ALA A 1 85 ? 6.035 -2.154 11.218 1.00 97.06 85 ALA A C 1
ATOM 674 O O . ALA A 1 85 ? 5.189 -1.996 12.098 1.00 97.06 85 ALA A O 1
ATOM 675 N N . LYS A 1 86 ? 7.108 -1.354 11.117 1.00 97.12 86 LYS A N 1
ATOM 676 C CA . LYS A 1 86 ? 7.365 -0.233 12.041 1.00 97.12 86 LYS A CA 1
ATOM 677 C C . LYS A 1 86 ? 6.233 0.793 12.012 1.00 97.12 86 LYS A C 1
ATOM 679 O O . LYS A 1 86 ? 5.752 1.194 13.067 1.00 97.12 86 LYS A O 1
ATOM 684 N N . VAL A 1 87 ? 5.785 1.188 10.819 1.00 97.44 87 VAL A N 1
ATOM 685 C CA . VAL A 1 87 ? 4.670 2.134 10.659 1.00 97.44 87 VAL A CA 1
ATOM 686 C C . VAL A 1 87 ? 3.380 1.562 11.247 1.00 97.44 87 VAL A C 1
ATOM 688 O O . VAL A 1 87 ? 2.687 2.266 11.972 1.00 97.44 87 VAL A O 1
ATOM 691 N N . THR A 1 88 ? 3.087 0.280 11.018 1.00 97.31 88 THR A N 1
ATOM 692 C CA . THR A 1 88 ? 1.893 -0.385 11.569 1.00 97.31 88 THR A CA 1
ATOM 693 C C . THR A 1 88 ? 1.864 -0.319 13.097 1.00 97.31 88 THR A C 1
ATOM 695 O O . THR A 1 88 ? 0.836 0.037 13.668 1.00 97.31 88 THR A O 1
ATOM 698 N N . LEU A 1 89 ? 2.995 -0.584 13.764 1.00 96.69 89 LEU A N 1
ATOM 699 C CA . LEU A 1 89 ? 3.098 -0.496 15.228 1.00 96.69 89 LEU A CA 1
ATOM 700 C C . LEU A 1 89 ? 2.884 0.927 15.758 1.00 96.69 89 LEU A C 1
ATOM 702 O O . LEU A 1 89 ? 2.350 1.107 16.848 1.00 96.69 89 LEU A O 1
ATOM 706 N N . LEU A 1 90 ? 3.272 1.947 14.995 1.00 97.38 90 LEU A N 1
ATOM 707 C CA . LEU A 1 90 ? 3.044 3.340 15.379 1.00 97.38 90 LEU A CA 1
ATOM 708 C C . LEU A 1 90 ? 1.579 3.762 15.209 1.00 97.38 90 LEU A C 1
ATOM 710 O O . LEU A 1 90 ? 1.147 4.712 15.853 1.00 97.38 90 LEU A O 1
ATOM 714 N N . LEU A 1 91 ? 0.803 3.074 14.371 1.00 97.25 91 LEU A N 1
ATOM 715 C CA . LEU A 1 91 ? -0.584 3.428 14.057 1.00 97.25 91 LEU A CA 1
ATOM 716 C C . LEU A 1 91 ? -1.624 2.604 14.831 1.00 97.25 91 LEU A C 1
ATOM 718 O O . LEU A 1 91 ? -2.806 2.719 14.525 1.00 97.25 91 LEU A O 1
ATOM 722 N N . LEU A 1 92 ? -1.223 1.811 15.833 1.00 95.81 92 LEU A N 1
ATOM 723 C CA . LEU A 1 92 ? -2.123 0.903 16.567 1.00 95.81 92 LEU A CA 1
ATOM 724 C C . LEU A 1 92 ? -3.361 1.594 17.168 1.00 95.81 92 LEU A C 1
ATOM 726 O O . LEU A 1 92 ? -4.420 0.974 17.234 1.00 95.81 92 LEU A O 1
ATOM 730 N N . ASP A 1 93 ? -3.253 2.869 17.546 1.00 95.06 93 ASP A N 1
ATOM 731 C CA . ASP A 1 93 ? -4.359 3.644 18.131 1.00 95.06 93 ASP A CA 1
ATOM 732 C C . ASP A 1 93 ? -5.272 4.318 17.087 1.00 95.06 93 ASP A C 1
ATOM 734 O O . ASP A 1 93 ? -6.316 4.871 17.432 1.00 95.06 93 ASP A O 1
ATOM 738 N N . GLU A 1 94 ? -4.905 4.311 15.803 1.00 97.81 94 GLU A N 1
ATOM 739 C CA . GLU A 1 94 ? -5.726 4.917 14.749 1.00 97.81 94 GLU A CA 1
ATOM 740 C C . GLU A 1 94 ? -6.888 4.000 14.350 1.00 97.81 94 GLU A C 1
ATOM 742 O O . GLU A 1 94 ? -6.782 2.779 14.416 1.00 97.81 94 GLU A O 1
ATOM 747 N N . VAL A 1 95 ? -7.997 4.572 13.879 1.00 97.56 95 VAL A N 1
ATOM 748 C CA . VAL A 1 95 ? -9.174 3.843 13.365 1.00 97.56 95 VAL A CA 1
ATOM 749 C C . VAL A 1 95 ? -9.488 4.229 11.918 1.00 97.56 95 VAL A C 1
ATOM 751 O O . VAL A 1 95 ? -9.059 5.278 11.423 1.00 97.56 95 VAL A O 1
ATOM 754 N N . GLY A 1 96 ? -10.283 3.401 11.244 1.00 98.12 96 GLY A N 1
ATOM 755 C CA . GLY A 1 96 ? -10.720 3.622 9.866 1.00 98.12 96 GLY A CA 1
ATOM 756 C C . GLY A 1 96 ? -9.689 3.142 8.847 1.00 98.12 96 GLY A C 1
ATOM 757 O O . GLY A 1 96 ? -9.024 2.140 9.066 1.00 98.12 96 GLY A O 1
ATOM 758 N N . ILE A 1 97 ? -9.568 3.829 7.713 1.00 98.75 97 ILE A N 1
ATOM 759 C CA . ILE A 1 97 ? -8.688 3.424 6.604 1.00 98.75 97 ILE A CA 1
ATOM 760 C C . ILE A 1 97 ? -7.493 4.377 6.524 1.00 98.75 97 ILE A C 1
ATOM 762 O O . ILE A 1 97 ? -7.692 5.588 6.576 1.00 98.75 97 ILE A O 1
ATOM 766 N N . ILE A 1 98 ? -6.271 3.860 6.374 1.00 98.75 98 ILE A N 1
ATOM 767 C CA . ILE A 1 98 ? -5.065 4.667 6.135 1.00 98.75 98 ILE A CA 1
ATOM 768 C C . ILE A 1 98 ? -4.267 4.072 4.974 1.00 98.75 98 ILE A C 1
ATOM 770 O O . ILE A 1 98 ? -3.967 2.874 4.959 1.00 98.75 98 ILE A O 1
ATOM 774 N N . ASN A 1 99 ? -3.892 4.918 4.016 1.00 98.81 99 ASN A N 1
ATOM 775 C CA . ASN A 1 99 ? -2.927 4.570 2.979 1.00 98.81 99 ASN A CA 1
ATOM 776 C C . ASN A 1 99 ? -1.498 4.642 3.535 1.00 98.81 99 ASN A C 1
ATOM 778 O O . ASN A 1 99 ? -1.076 5.675 4.054 1.00 98.81 99 ASN A O 1
ATOM 782 N N . ILE A 1 100 ? -0.738 3.558 3.392 1.00 98.50 100 ILE A N 1
ATOM 783 C CA . ILE A 1 100 ? 0.626 3.409 3.904 1.00 98.50 100 ILE A CA 1
ATOM 784 C C . ILE A 1 100 ? 1.580 3.160 2.741 1.00 98.50 100 ILE A C 1
ATOM 786 O O . ILE A 1 100 ? 1.403 2.219 1.966 1.00 98.50 100 ILE A O 1
ATOM 790 N N . GLY A 1 101 ? 2.619 3.980 2.629 1.00 97.81 101 GLY A N 1
ATOM 791 C CA . GLY A 1 101 ? 3.552 3.875 1.518 1.00 97.81 101 GLY A CA 1
ATOM 792 C C . GLY A 1 101 ? 4.673 4.901 1.553 1.00 97.81 101 GLY A C 1
ATOM 793 O O . GLY A 1 101 ? 4.680 5.812 2.378 1.00 97.81 101 GLY A O 1
ATOM 794 N N . GLY A 1 102 ? 5.623 4.745 0.635 1.00 96.94 102 GLY A N 1
ATOM 795 C CA . GLY A 1 102 ? 6.681 5.717 0.385 1.00 96.94 102 GLY A CA 1
ATOM 796 C C . GLY A 1 102 ? 6.298 6.761 -0.665 1.00 96.94 102 GLY A C 1
ATOM 797 O O . GLY A 1 102 ? 5.152 6.866 -1.104 1.00 96.94 102 GLY A O 1
ATOM 798 N N . LYS A 1 103 ? 7.298 7.531 -1.105 1.00 97.12 103 LYS A N 1
ATOM 799 C CA . LYS A 1 103 ? 7.159 8.479 -2.218 1.00 97.12 103 LYS A CA 1
ATOM 800 C C . LYS A 1 103 ? 6.618 7.767 -3.464 1.00 97.12 103 LYS A C 1
ATOM 802 O O . LYS A 1 103 ? 7.153 6.728 -3.849 1.00 97.12 103 LYS A O 1
ATOM 807 N N . ALA A 1 104 ? 5.634 8.378 -4.123 1.00 97.94 104 ALA A N 1
ATOM 808 C CA . ALA A 1 104 ? 5.133 7.943 -5.422 1.00 97.94 104 ALA A CA 1
ATOM 809 C C . ALA A 1 104 ? 6.255 7.949 -6.475 1.00 97.94 104 ALA A C 1
ATOM 811 O O . ALA A 1 104 ? 6.845 8.992 -6.772 1.00 97.94 104 ALA A O 1
ATOM 812 N N . GLN A 1 105 ? 6.567 6.773 -7.013 1.00 97.69 105 GLN A N 1
ATOM 813 C CA . GLN A 1 105 ? 7.600 6.568 -8.029 1.00 97.69 105 GLN A CA 1
ATOM 814 C C . GLN A 1 105 ? 7.403 5.213 -8.720 1.00 97.69 105 GLN A C 1
ATOM 816 O O . GLN A 1 105 ? 6.578 4.405 -8.288 1.00 97.69 105 GLN A O 1
ATOM 821 N N . SER A 1 106 ? 8.153 4.955 -9.793 1.00 97.56 106 SER A N 1
ATOM 822 C CA . SER A 1 106 ? 8.145 3.633 -10.418 1.00 97.56 106 SER A CA 1
ATOM 823 C C . SER A 1 106 ? 8.745 2.579 -9.485 1.00 97.56 106 SER A C 1
ATOM 825 O O . SER A 1 106 ? 9.637 2.877 -8.681 1.00 97.56 106 SER A O 1
ATOM 827 N N . ILE A 1 107 ? 8.290 1.328 -9.597 1.00 97.00 107 ILE A N 1
ATOM 828 C CA . ILE A 1 107 ? 8.874 0.221 -8.830 1.00 97.00 107 ILE A CA 1
ATOM 829 C C . ILE A 1 107 ? 10.364 0.057 -9.159 1.00 97.00 107 ILE A C 1
ATOM 831 O O . ILE A 1 107 ? 11.148 -0.215 -8.252 1.00 97.00 107 ILE A O 1
ATOM 835 N N . HIS A 1 108 ? 10.773 0.318 -10.409 1.00 97.31 108 HIS A N 1
ATOM 836 C CA . HIS A 1 108 ? 12.184 0.374 -10.788 1.00 97.31 108 HIS A CA 1
ATOM 837 C C . HIS A 1 108 ? 12.967 1.387 -9.949 1.00 97.31 108 HIS A C 1
ATOM 839 O O . HIS A 1 108 ? 13.934 0.996 -9.309 1.00 97.31 108 HIS A O 1
ATOM 845 N N . ASN A 1 109 ? 12.530 2.651 -9.880 1.00 97.50 109 ASN A N 1
ATOM 846 C CA . ASN A 1 109 ? 13.232 3.695 -9.121 1.00 97.50 109 ASN A CA 1
ATOM 847 C C . ASN A 1 109 ? 13.291 3.388 -7.617 1.00 97.50 109 ASN A C 1
ATOM 849 O O . ASN A 1 109 ? 14.310 3.622 -6.965 1.00 97.50 109 ASN A O 1
ATOM 853 N N . PHE A 1 110 ? 12.209 2.833 -7.065 1.00 97.75 110 PHE A N 1
ATOM 854 C CA . PHE A 1 110 ? 12.178 2.418 -5.666 1.00 97.75 110 PHE A CA 1
ATOM 855 C C . PHE A 1 110 ? 13.222 1.326 -5.378 1.00 97.75 110 PHE A C 1
ATOM 857 O O . PHE A 1 110 ? 14.028 1.466 -4.456 1.00 97.75 110 PHE A O 1
ATOM 864 N N . VAL A 1 111 ? 13.255 0.263 -6.185 1.00 97.38 111 VAL A N 1
ATOM 865 C CA . VAL A 1 111 ? 14.160 -0.876 -5.973 1.00 97.38 111 VAL A CA 1
ATOM 866 C C . VAL A 1 111 ? 15.610 -0.527 -6.323 1.00 97.38 111 VAL A C 1
ATOM 868 O O . VAL A 1 111 ? 16.516 -0.891 -5.573 1.00 97.38 111 VAL A O 1
ATOM 871 N N . SER A 1 112 ? 15.844 0.215 -7.412 1.00 96.00 112 SER A N 1
ATOM 872 C CA . SER A 1 112 ? 17.186 0.559 -7.904 1.00 96.00 112 SER A CA 1
ATOM 873 C C . SER A 1 112 ? 17.977 1.460 -6.955 1.00 96.00 112 SER A C 1
ATOM 875 O O . SER A 1 112 ? 19.205 1.448 -6.976 1.00 96.00 112 SER A O 1
ATOM 877 N N . SER A 1 113 ? 17.291 2.169 -6.053 1.00 94.56 113 SER A N 1
ATOM 878 C CA . SER A 1 113 ? 17.932 2.910 -4.959 1.00 94.56 113 SER A CA 1
ATOM 879 C C . SER A 1 113 ? 18.523 2.024 -3.847 1.00 94.56 113 SER A C 1
ATOM 881 O O . SER A 1 113 ? 19.287 2.521 -3.023 1.00 94.56 113 SER A O 1
ATOM 883 N N . HIS A 1 114 ? 18.212 0.721 -3.829 1.00 94.25 114 HIS A N 1
ATOM 884 C CA . HIS A 1 114 ? 18.649 -0.228 -2.795 1.00 94.25 114 HIS A CA 1
ATOM 885 C C . HIS A 1 114 ? 19.412 -1.440 -3.345 1.00 94.25 114 HIS A C 1
ATOM 887 O O . HIS A 1 114 ? 20.210 -2.033 -2.620 1.00 94.25 114 HIS A O 1
ATOM 893 N N . GLN A 1 115 ? 19.165 -1.832 -4.598 1.00 94.69 115 GLN A N 1
ATOM 894 C CA . GLN A 1 115 ? 19.835 -2.957 -5.253 1.00 94.69 115 GLN A CA 1
ATOM 895 C C . GLN A 1 115 ? 19.796 -2.833 -6.779 1.00 94.69 115 GLN A C 1
ATOM 897 O O . GLN A 1 115 ? 18.906 -2.202 -7.343 1.00 94.69 115 GLN A O 1
ATOM 902 N N . THR A 1 116 ? 20.713 -3.501 -7.474 1.00 95.12 116 THR A N 1
ATOM 903 C CA . THR A 1 116 ? 20.704 -3.551 -8.941 1.00 95.12 116 THR A CA 1
ATOM 904 C C . THR A 1 116 ? 19.579 -4.454 -9.453 1.00 95.12 116 THR A C 1
ATOM 906 O O . THR A 1 116 ? 19.433 -5.587 -9.002 1.00 95.12 116 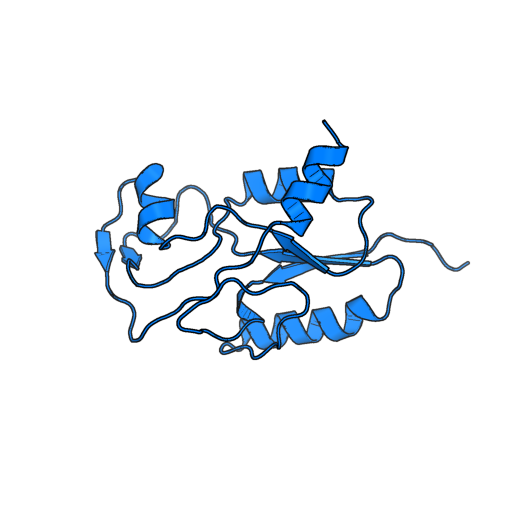THR A O 1
ATOM 909 N N . THR A 1 117 ? 18.801 -3.957 -10.416 1.00 94.12 117 THR A N 1
ATOM 910 C CA . THR A 1 117 ? 17.803 -4.731 -11.174 1.00 94.12 117 THR A CA 1
ATOM 911 C C . THR A 1 117 ? 17.797 -4.284 -12.630 1.00 94.12 117 THR A C 1
ATOM 913 O O . THR A 1 117 ? 18.187 -3.156 -12.940 1.00 94.12 117 THR A O 1
ATOM 916 N N . GLU A 1 118 ? 17.354 -5.160 -13.525 1.00 94.38 118 GLU A N 1
ATOM 917 C CA . GLU A 1 118 ? 17.157 -4.826 -14.935 1.00 94.38 118 GLU A CA 1
ATOM 918 C C . GLU A 1 118 ? 15.811 -4.117 -15.132 1.00 94.38 118 GLU A C 1
ATOM 920 O O . GLU A 1 118 ? 14.779 -4.583 -14.645 1.00 94.38 118 GLU A O 1
ATOM 925 N N . ALA A 1 119 ? 15.803 -3.000 -15.861 1.00 95.19 119 ALA A N 1
ATOM 926 C CA . ALA A 1 119 ? 14.563 -2.316 -16.210 1.00 95.19 119 ALA A CA 1
ATOM 927 C C . ALA A 1 119 ? 13.793 -3.095 -17.291 1.00 95.19 119 ALA A C 1
ATOM 929 O O . ALA A 1 119 ? 14.377 -3.641 -18.230 1.00 95.19 119 ALA A O 1
ATOM 930 N N . ALA A 1 120 ? 12.471 -3.127 -17.167 1.00 95.19 120 ALA A N 1
ATOM 931 C CA . ALA A 1 120 ? 11.546 -3.725 -18.117 1.00 95.19 120 ALA A CA 1
ATOM 932 C C . ALA A 1 120 ? 10.300 -2.843 -18.277 1.00 95.19 120 ALA A C 1
ATOM 934 O O . ALA A 1 120 ? 10.034 -1.973 -17.452 1.00 95.19 120 ALA A O 1
ATOM 935 N N . GLN A 1 121 ? 9.510 -3.119 -19.313 1.00 94.31 121 GLN A N 1
ATOM 936 C CA . GLN A 1 121 ? 8.206 -2.496 -19.537 1.00 94.31 121 GLN A CA 1
ATOM 937 C C . GLN A 1 121 ? 7.103 -3.497 -19.198 1.00 94.31 121 GLN A C 1
ATOM 939 O O . GLN A 1 121 ? 7.165 -4.656 -19.616 1.00 94.31 121 GLN A O 1
ATOM 944 N N . HIS A 1 122 ? 6.106 -3.057 -18.438 1.00 90.69 122 HIS A N 1
ATOM 945 C CA . HIS A 1 122 ? 4.861 -3.791 -18.261 1.00 90.69 122 HIS A CA 1
ATOM 946 C C . HIS A 1 122 ? 3.953 -3.574 -19.479 1.00 90.69 122 HIS A C 1
ATOM 948 O O . HIS A 1 122 ? 4.006 -2.514 -20.107 1.00 90.69 122 HIS A O 1
ATOM 954 N N . ASP A 1 123 ? 3.109 -4.558 -19.798 1.00 87.19 123 ASP A N 1
ATOM 955 C CA . ASP A 1 123 ? 2.080 -4.398 -20.826 1.00 87.19 123 ASP A CA 1
ATOM 956 C C . ASP A 1 123 ? 0.994 -3.430 -20.322 1.00 87.19 123 ASP A C 1
ATOM 958 O O . ASP A 1 123 ? 0.244 -3.728 -19.390 1.00 87.19 123 ASP A O 1
ATOM 962 N N . GLY A 1 124 ? 0.979 -2.219 -20.875 1.00 85.12 124 GLY A N 1
ATOM 963 C CA . GLY A 1 124 ? 0.149 -1.110 -20.404 1.00 85.12 124 GLY A CA 1
ATOM 964 C C . GLY A 1 124 ? 0.738 -0.323 -19.226 1.00 85.12 124 GLY A C 1
ATOM 965 O O . GLY A 1 124 ? 1.749 -0.684 -18.627 1.00 85.12 124 GLY A O 1
ATOM 966 N N . HIS A 1 125 ? 0.083 0.794 -18.903 1.00 80.31 125 HIS A N 1
ATOM 967 C CA . HIS A 1 125 ? 0.472 1.685 -17.810 1.00 80.31 125 HIS A CA 1
ATOM 968 C C . HIS A 1 125 ? -0.269 1.323 -16.518 1.00 80.31 125 HIS A C 1
ATOM 970 O O . HIS A 1 125 ? -1.506 1.295 -16.484 1.00 80.31 125 HIS A O 1
ATOM 976 N N . GLN A 1 126 ? 0.482 1.094 -15.437 1.00 93.44 126 GLN A N 1
ATOM 977 C CA . GLN A 1 126 ? -0.086 0.844 -14.115 1.00 93.44 126 GLN A CA 1
ATOM 978 C C . GLN A 1 126 ? 0.336 1.934 -13.133 1.00 93.44 126 GLN A C 1
ATOM 980 O O . GLN A 1 126 ? 1.513 2.050 -12.809 1.00 93.44 126 GLN A O 1
ATOM 985 N N . ASN A 1 127 ? -0.617 2.695 -12.601 1.00 97.44 127 ASN A N 1
ATOM 986 C CA . ASN A 1 127 ? -0.343 3.667 -11.547 1.00 97.44 127 ASN A CA 1
ATOM 987 C C . ASN A 1 127 ? -1.444 3.611 -10.484 1.00 97.44 127 ASN A C 1
ATOM 989 O O . ASN A 1 127 ? -2.562 4.080 -10.689 1.00 97.44 127 ASN A O 1
ATOM 993 N N . THR A 1 128 ? -1.080 3.007 -9.351 1.00 97.56 128 THR A N 1
ATOM 994 C CA . THR A 1 128 ? -1.895 2.854 -8.135 1.00 97.56 128 THR A CA 1
ATOM 995 C C . THR A 1 128 ? -1.279 3.630 -6.969 1.00 97.56 128 THR A C 1
ATOM 997 O O . THR A 1 128 ? -1.438 3.265 -5.804 1.00 97.56 128 THR A O 1
ATOM 1000 N N . THR A 1 129 ? -0.518 4.691 -7.264 1.00 98.50 129 THR A N 1
ATOM 1001 C CA . THR A 1 129 ? 0.092 5.535 -6.228 1.00 98.50 129 THR A CA 1
ATOM 1002 C C . THR A 1 129 ? -0.971 6.087 -5.284 1.00 98.50 129 THR A C 1
ATOM 1004 O O . THR A 1 129 ? -2.089 6.412 -5.681 1.00 98.50 129 THR A O 1
ATOM 1007 N N . MET A 1 130 ? -0.618 6.177 -4.009 1.00 98.56 130 MET A N 1
ATOM 1008 C CA . MET A 1 130 ? -1.515 6.605 -2.944 1.00 98.56 130 MET A CA 1
ATOM 1009 C C . MET A 1 130 ? -1.069 7.956 -2.394 1.00 98.56 130 MET A C 1
ATOM 1011 O O . MET A 1 130 ? 0.131 8.184 -2.209 1.00 98.56 130 MET A O 1
ATOM 1015 N N . ASN A 1 131 ? -2.038 8.811 -2.068 1.00 98.38 131 ASN A N 1
ATOM 1016 C CA . ASN A 1 131 ? -1.817 9.928 -1.161 1.00 98.38 131 ASN A CA 1
ATOM 1017 C C . ASN A 1 131 ? -1.563 9.355 0.247 1.00 98.38 131 ASN A C 1
ATOM 1019 O O . ASN A 1 131 ? -2.350 8.545 0.738 1.00 98.38 131 ASN A O 1
ATOM 1023 N N . ILE A 1 132 ? -0.451 9.766 0.865 1.00 98.31 132 ILE A N 1
ATOM 1024 C CA . ILE A 1 132 ? 0.025 9.288 2.174 1.00 98.31 132 ILE A CA 1
ATOM 1025 C C . ILE A 1 132 ? -0.010 10.382 3.258 1.00 98.31 132 ILE A C 1
ATOM 1027 O O . ILE A 1 132 ? 0.615 10.248 4.312 1.00 98.31 132 ILE A O 1
ATOM 1031 N N . ASP A 1 133 ? -0.736 11.477 3.030 1.00 98.19 133 ASP A N 1
ATOM 1032 C CA . ASP A 1 133 ? -0.791 12.621 3.945 1.00 98.19 133 ASP A CA 1
ATOM 1033 C C . ASP A 1 133 ? -1.395 12.229 5.293 1.00 98.19 133 ASP A C 1
ATOM 1035 O O . ASP A 1 133 ? -0.892 12.632 6.342 1.00 98.19 133 ASP A O 1
ATOM 1039 N N . ARG A 1 134 ? -2.430 11.379 5.292 1.00 97.94 134 ARG A N 1
ATOM 1040 C CA . ARG A 1 134 ? -3.037 10.87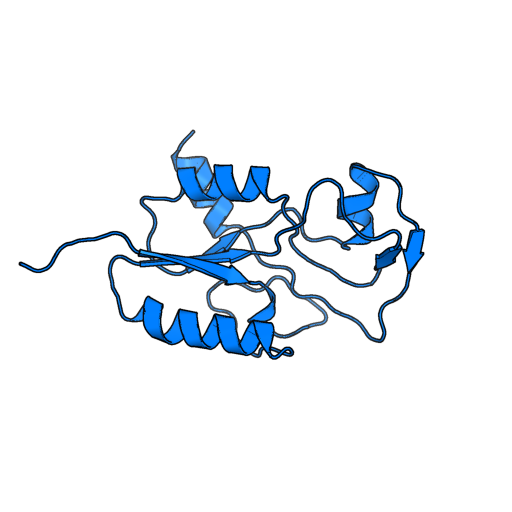0 6.528 1.00 97.94 134 ARG A CA 1
ATOM 1041 C C . ARG A 1 134 ? -2.032 10.087 7.373 1.00 97.94 134 ARG A C 1
ATOM 1043 O O . ARG A 1 134 ? -1.965 10.308 8.582 1.00 97.94 134 ARG A O 1
ATOM 1050 N N . MET A 1 135 ? -1.225 9.226 6.747 1.00 97.88 135 MET A N 1
ATOM 1051 C CA . MET A 1 135 ? -0.135 8.516 7.423 1.00 97.88 135 MET A CA 1
ATOM 1052 C C . MET A 1 135 ? 0.878 9.507 8.002 1.00 97.88 135 MET A C 1
ATOM 1054 O O . MET A 1 135 ? 1.176 9.449 9.193 1.00 97.88 135 MET A O 1
ATOM 1058 N N . ASN A 1 136 ? 1.368 10.453 7.196 1.00 97.44 136 ASN A N 1
ATOM 1059 C CA . ASN A 1 136 ? 2.360 11.439 7.634 1.00 97.44 136 ASN A CA 1
ATOM 1060 C C . ASN A 1 136 ? 1.857 12.284 8.815 1.00 97.44 136 ASN A C 1
ATOM 1062 O O . ASN A 1 136 ? 2.585 12.482 9.788 1.00 97.44 136 ASN A O 1
ATOM 1066 N N . ASN A 1 137 ? 0.594 12.711 8.772 1.00 97.38 137 ASN A N 1
ATOM 1067 C CA . ASN A 1 137 ? -0.059 13.456 9.847 1.00 97.38 137 ASN A CA 1
ATOM 1068 C C . ASN A 1 137 ? -0.276 12.606 11.108 1.00 97.38 137 ASN A C 1
ATOM 1070 O O . ASN A 1 137 ? -0.234 13.116 12.225 1.00 97.38 137 ASN A O 1
ATOM 1074 N N . ALA A 1 138 ? -0.524 11.302 10.974 1.00 96.94 138 ALA A N 1
ATOM 1075 C CA . ALA A 1 138 ? -0.590 10.410 12.127 1.00 96.94 138 ALA A CA 1
ATOM 1076 C C . ALA A 1 138 ? 0.788 10.214 12.772 1.00 96.94 138 ALA A C 1
ATOM 1078 O O . ALA A 1 138 ? 0.910 10.297 13.995 1.00 96.94 138 ALA A O 1
ATOM 1079 N N . LEU A 1 139 ? 1.834 10.029 11.969 1.00 96.50 139 LEU A N 1
ATOM 1080 C CA . LEU A 1 139 ? 3.193 9.837 12.470 1.00 96.50 139 LEU A CA 1
ATOM 1081 C C . LEU A 1 139 ? 3.792 11.116 13.078 1.00 96.50 139 LEU A C 1
ATOM 1083 O O . LEU A 1 139 ? 4.545 11.025 14.044 1.00 96.50 139 LEU A O 1
ATOM 1087 N N . SER A 1 140 ? 3.454 12.305 12.568 1.00 95.38 140 SER A N 1
ATOM 1088 C CA . SER A 1 140 ? 3.959 13.577 13.112 1.00 95.38 140 SER A CA 1
ATOM 1089 C C . SER A 1 140 ? 3.440 13.884 14.518 1.00 95.38 140 SER A C 1
ATOM 1091 O O . SER A 1 140 ? 4.171 14.460 15.314 1.00 95.38 140 SER A O 1
ATOM 1093 N N . ARG A 1 141 ? 2.224 13.435 14.857 1.00 92.00 141 ARG A N 1
ATOM 1094 C CA . ARG A 1 141 ? 1.621 13.568 16.199 1.00 92.00 141 ARG A CA 1
ATOM 1095 C C . ARG A 1 141 ? 2.311 12.726 17.281 1.00 92.00 141 ARG A C 1
ATOM 1097 O O . ARG A 1 141 ? 1.958 12.840 18.448 1.00 92.00 141 ARG A O 1
ATOM 1104 N N . ARG A 1 142 ? 3.240 11.851 16.889 1.00 85.44 142 ARG A N 1
ATOM 1105 C CA . ARG A 1 142 ? 3.919 10.870 17.754 1.00 85.44 142 ARG A CA 1
ATOM 1106 C C . ARG A 1 142 ? 5.409 11.167 17.938 1.00 85.44 142 ARG A C 1
ATOM 1108 O O . ARG A 1 142 ? 6.122 10.339 18.500 1.00 85.44 142 ARG A O 1
ATOM 1115 N N . ARG A 1 143 ? 5.872 12.300 17.406 1.00 66.44 143 ARG A N 1
ATOM 1116 C CA . ARG A 1 143 ? 7.245 12.797 17.540 1.00 66.44 143 ARG A CA 1
ATOM 1117 C C . ARG A 1 143 ? 7.375 13.765 18.703 1.00 66.44 143 ARG A C 1
ATOM 1119 O O . ARG A 1 143 ? 6.379 14.461 18.992 1.00 66.44 143 ARG A O 1
#

Organism: NCBI:txid408172

Foldseek 3Di:
DPDLDQAEAEAELQQAAFDPVAAAEPPDDGDHPDPRSVVRVVVVVVQQVDFNYEYEYAQEAEVLGPDQEFEQQAKELYDYPVVVVVLCVLCSRPTDYAYDGHDIGGRCVVNVVPDDHHYDHDDDGGHSYHNHVVSVVSVVVVD

Secondary structure (DSSP, 8-state):
----PPEEEE--GGGSPP-SS--B-TTS-----SHHHHHHHHHHHHHTTSTTEEEEEEEEE-SS---SEEESSEEE-EEEHHHHHHHHHHTTT--EEEEE--SSEEHHHHHHTTS--EEE--SS-EE--B--HHHHHHHHTT-

Radius of gyration: 15.62 Å; chains: 1; bounding box: 40×25×48 Å

pLDDT: mean 95.59, std 6.25, range [49.34, 98.88]

Sequence (143 aa):
ISLDIKLIYISTDYVYPSTEIGMHSESSALLPFTNYGWSKLGGECAVQMYDNSLILRMAMCEKPFPHPKTYDNVYKSSIFNDEAAKVTLLLLDEVGIINIGGKAQSIHNFVSSHQTTEAAQHDGHQNTTMNIDRMNNALSRRR